Protein AF-A0A3S3NCM5-F1 (afdb_monomer_lite)

Foldseek 3Di:
DPPDPVVLVVVQVVLLVVLCVPPVCVPPDSVVSCVVVVHDGVVVVVVVVVVVVVVCLVVPVDPDDSVVVDDDDPPPPPPPDD

Structure (mmCIF, N/CA/C/O backbone):
data_AF-A0A3S3NCM5-F1
#
_entry.id   AF-A0A3S3NCM5-F1
#
loop_
_atom_site.group_PDB
_atom_site.id
_atom_site.type_symbol
_atom_site.label_atom_id
_atom_site.label_alt_id
_atom_site.label_comp_id
_atom_site.label_asym_id
_atom_site.label_entity_id
_atom_site.label_seq_id
_atom_site.pdbx_PDB_ins_code
_atom_site.Cartn_x
_atom_site.Cartn_y
_atom_site.Cartn_z
_atom_site.occupancy
_atom_site.B_iso_or_equiv
_atom_site.auth_seq_id
_atom_site.auth_comp_id
_atom_site.auth_asym_id
_atom_site.auth_atom_id
_atom_site.pdbx_PDB_model_num
ATOM 1 N N . SER A 1 1 ? 12.183 8.936 -6.695 1.00 50.06 1 SER A N 1
ATOM 2 C CA . SER A 1 1 ? 11.098 8.152 -6.074 1.00 50.06 1 SER A CA 1
ATOM 3 C C . SER A 1 1 ? 11.209 8.245 -4.560 1.00 50.06 1 SER A C 1
ATOM 5 O O . SER A 1 1 ? 12.302 8.505 -4.070 1.00 50.06 1 SER A O 1
ATOM 7 N N . PRO A 1 2 ? 10.119 8.126 -3.794 1.00 50.72 2 PRO A N 1
ATOM 8 C CA . PRO A 1 2 ? 10.164 8.297 -2.351 1.00 50.72 2 PRO A CA 1
ATOM 9 C C . PRO A 1 2 ? 10.585 6.968 -1.714 1.00 50.72 2 PRO A C 1
ATOM 11 O O . PRO A 1 2 ? 9.752 6.131 -1.364 1.00 50.72 2 PRO A O 1
ATOM 14 N N . TRP A 1 3 ? 11.899 6.736 -1.703 1.00 61.69 3 TRP A N 1
ATOM 15 C CA . TRP A 1 3 ? 12.543 5.490 -1.270 1.00 61.69 3 TRP A CA 1
ATOM 16 C C . TRP A 1 3 ? 12.704 5.394 0.252 1.00 61.69 3 TRP A C 1
ATOM 18 O O . TRP A 1 3 ? 13.143 4.365 0.761 1.00 61.69 3 TRP A O 1
ATOM 28 N N . LEU A 1 4 ? 12.384 6.455 1.003 1.00 76.00 4 LEU A N 1
ATOM 29 C CA . LEU A 1 4 ? 12.528 6.419 2.450 1.00 76.00 4 LEU A CA 1
ATOM 30 C C . LEU A 1 4 ? 11.344 5.703 3.093 1.00 76.00 4 LEU A C 1
ATOM 32 O O . LEU A 1 4 ? 10.180 5.942 2.774 1.00 76.00 4 LEU A O 1
ATOM 36 N N . GLN A 1 5 ? 11.651 4.915 4.123 1.00 78.44 5 GLN A N 1
ATOM 37 C CA . GLN A 1 5 ? 10.671 4.294 5.018 1.00 78.44 5 GLN A CA 1
ATOM 38 C C . GLN A 1 5 ? 9.598 5.293 5.500 1.00 78.44 5 GLN A C 1
ATOM 40 O O . GLN A 1 5 ? 8.440 4.925 5.693 1.00 78.44 5 GLN A O 1
ATOM 45 N N . LYS A 1 6 ? 9.965 6.574 5.644 1.00 84.31 6 LYS A N 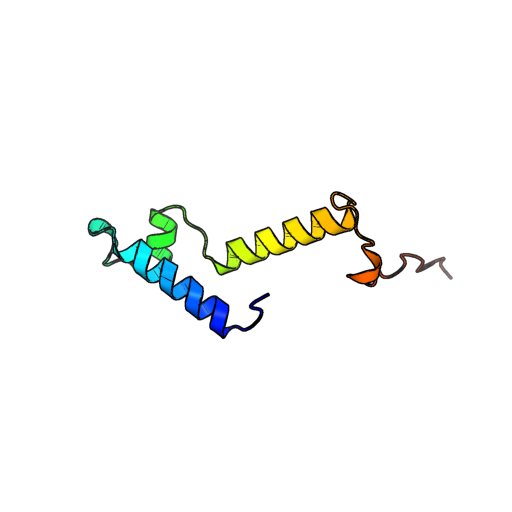1
ATOM 46 C CA . LYS A 1 6 ? 9.063 7.677 6.008 1.00 84.31 6 LYS A CA 1
ATOM 47 C C . LYS A 1 6 ? 7.918 7.867 5.011 1.00 84.31 6 LYS A C 1
ATOM 49 O O . LYS A 1 6 ? 6.781 8.060 5.436 1.00 84.31 6 LYS A O 1
ATOM 54 N N . ASP A 1 7 ? 8.186 7.762 3.716 1.00 83.69 7 ASP A N 1
ATOM 55 C CA . ASP A 1 7 ? 7.172 7.958 2.681 1.00 83.69 7 ASP A CA 1
ATOM 56 C C . ASP A 1 7 ? 6.220 6.766 2.594 1.00 83.69 7 ASP A C 1
ATOM 58 O O . ASP A 1 7 ? 5.015 6.938 2.412 1.00 83.69 7 ASP A O 1
ATOM 62 N N . ILE A 1 8 ? 6.745 5.552 2.795 1.00 83.00 8 ILE A N 1
ATOM 63 C CA . ILE A 1 8 ? 5.928 4.339 2.920 1.00 83.00 8 ILE A CA 1
ATOM 64 C C . ILE A 1 8 ? 4.961 4.499 4.095 1.00 83.00 8 ILE A C 1
ATOM 66 O O . ILE A 1 8 ? 3.759 4.311 3.930 1.00 83.00 8 ILE A O 1
ATOM 70 N N . ILE A 1 9 ? 5.462 4.921 5.261 1.00 88.19 9 ILE A N 1
ATOM 71 C CA . ILE A 1 9 ? 4.634 5.163 6.450 1.00 88.19 9 ILE A CA 1
ATOM 72 C C . ILE A 1 9 ? 3.577 6.240 6.177 1.00 88.19 9 ILE A C 1
ATOM 74 O O . ILE A 1 9 ? 2.413 6.068 6.549 1.00 88.19 9 ILE A O 1
ATOM 78 N N . LEU A 1 10 ? 3.962 7.344 5.530 1.00 89.00 10 LEU A N 1
ATOM 79 C CA . LEU A 1 10 ? 3.053 8.446 5.222 1.00 89.00 10 LEU A CA 1
ATOM 80 C C . LEU A 1 10 ? 1.888 7.981 4.343 1.00 89.00 10 LEU A C 1
ATOM 82 O O . LEU A 1 10 ? 0.733 8.297 4.626 1.00 89.00 10 LEU A O 1
ATOM 86 N N . ILE A 1 11 ? 2.181 7.201 3.307 1.00 86.81 11 ILE A N 1
ATOM 87 C CA . ILE A 1 11 ? 1.176 6.743 2.348 1.00 86.81 11 ILE A CA 1
ATOM 88 C C . ILE A 1 11 ? 0.322 5.630 2.968 1.00 86.81 11 ILE A C 1
ATOM 90 O O . ILE A 1 11 ? -0.904 5.666 2.857 1.00 86.81 11 ILE A O 1
ATOM 94 N N . GLU A 1 12 ? 0.910 4.717 3.743 1.00 92.38 12 GLU A N 1
ATOM 95 C CA . GLU A 1 12 ? 0.159 3.693 4.484 1.00 92.38 12 GLU A CA 1
ATOM 96 C C . GLU A 1 12 ? -0.820 4.326 5.494 1.00 92.38 12 GLU A C 1
ATOM 98 O O . GLU A 1 12 ? -1.934 3.838 5.697 1.00 92.38 12 GLU A O 1
ATOM 103 N N . LYS A 1 13 ? -0.461 5.476 6.085 1.00 93.19 13 LYS A N 1
ATOM 104 C CA . LYS A 1 13 ? -1.354 6.251 6.964 1.00 93.19 13 LYS A CA 1
ATOM 105 C C . LYS A 1 13 ? -2.609 6.734 6.231 1.00 93.19 13 LYS A C 1
ATOM 107 O O . LYS A 1 13 ? -3.673 6.802 6.851 1.00 93.19 13 LYS A O 1
ATOM 112 N N . VAL A 1 14 ? -2.516 7.038 4.935 1.00 92.06 14 VAL A N 1
ATOM 113 C CA . VAL A 1 14 ? -3.676 7.402 4.104 1.00 92.06 14 VAL A CA 1
ATOM 114 C C . VAL A 1 14 ? -4.613 6.205 3.944 1.00 92.06 14 VAL A C 1
ATOM 116 O O . VAL A 1 14 ? -5.805 6.335 4.221 1.00 92.06 14 VAL A O 1
ATOM 119 N N . GLN A 1 15 ? -4.099 5.016 3.614 1.00 94.12 15 GLN A N 1
ATOM 120 C CA . GLN A 1 15 ? -4.932 3.807 3.505 1.00 94.12 15 GLN A CA 1
ATOM 121 C C . GLN A 1 15 ? -5.547 3.403 4.851 1.00 94.12 15 GLN A C 1
ATOM 123 O O . GLN A 1 15 ? -6.733 3.069 4.919 1.00 94.12 15 GLN A O 1
ATOM 128 N N . ARG A 1 16 ? -4.798 3.516 5.956 1.00 94.75 16 ARG A N 1
ATOM 129 C CA . ARG A 1 16 ? -5.331 3.301 7.313 1.00 94.75 16 ARG A CA 1
ATOM 130 C C . ARG A 1 16 ? -6.507 4.228 7.632 1.00 94.75 16 ARG A C 1
ATOM 132 O O . ARG A 1 16 ? -7.442 3.798 8.301 1.00 94.75 16 ARG A O 1
ATOM 139 N N . LYS A 1 17 ? -6.484 5.481 7.165 1.00 94.62 17 LYS A N 1
ATOM 140 C CA . LYS A 1 17 ? -7.612 6.416 7.316 1.00 94.62 17 LYS A CA 1
ATOM 141 C C . LYS A 1 17 ? -8.777 6.053 6.400 1.00 94.62 17 LYS A C 1
ATOM 143 O O . LYS A 1 17 ? -9.901 5.990 6.880 1.00 94.62 17 LYS A O 1
ATOM 148 N N . ALA A 1 18 ? -8.509 5.763 5.128 1.00 93.38 18 ALA A N 1
ATOM 149 C CA . ALA A 1 18 ? -9.540 5.410 4.155 1.00 93.38 18 ALA A CA 1
ATOM 150 C C . ALA A 1 18 ? -10.331 4.160 4.582 1.00 93.38 18 ALA A C 1
ATOM 152 O O . ALA A 1 18 ? -11.556 4.173 4.587 1.00 93.38 18 ALA A O 1
ATOM 153 N N . THR A 1 19 ? -9.643 3.116 5.057 1.00 94.75 19 THR A N 1
ATOM 154 C CA . THR A 1 19 ? -10.299 1.887 5.547 1.00 94.75 19 THR A CA 1
ATOM 155 C C . THR A 1 19 ? -11.148 2.107 6.805 1.00 94.75 19 THR A C 1
ATOM 157 O O . THR A 1 19 ? -12.075 1.344 7.049 1.00 94.75 19 THR A O 1
ATOM 160 N N . LYS A 1 20 ? -10.895 3.166 7.589 1.00 95.44 20 LYS A N 1
ATOM 161 C CA . LYS A 1 20 ? -11.717 3.533 8.758 1.00 95.44 20 LYS A CA 1
ATOM 162 C C . LYS A 1 20 ? -13.006 4.280 8.406 1.00 95.44 20 LYS A C 1
ATOM 164 O O . LYS A 1 20 ? -13.841 4.443 9.293 1.00 95.44 20 LYS A O 1
ATOM 169 N N . ILE A 1 21 ? -13.158 4.752 7.166 1.00 94.50 21 ILE A N 1
ATOM 170 C CA . ILE A 1 21 ? -14.367 5.465 6.722 1.00 94.50 21 ILE A CA 1
ATOM 171 C C . ILE A 1 21 ? -15.568 4.514 6.712 1.00 94.50 21 ILE A C 1
ATOM 173 O O . ILE A 1 21 ? -16.680 4.922 7.039 1.00 94.50 21 ILE A O 1
ATOM 177 N N . PHE A 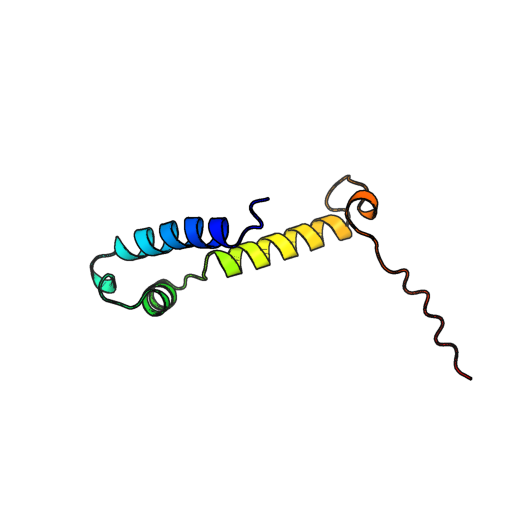1 22 ? -15.346 3.233 6.408 1.00 89.69 22 PHE A N 1
ATOM 178 C CA . PHE A 1 22 ? -16.403 2.231 6.443 1.00 89.69 22 PHE A CA 1
ATOM 179 C C . PHE A 1 22 ? -16.749 1.871 7.896 1.00 89.69 22 PHE A C 1
ATOM 181 O O . PHE A 1 22 ? -16.067 1.077 8.546 1.00 89.69 22 PHE A O 1
ATOM 188 N N . GLY A 1 23 ? -17.812 2.494 8.412 1.00 90.62 23 GLY A N 1
ATOM 189 C CA . GLY A 1 23 ? -18.276 2.364 9.798 1.00 90.62 23 GLY A CA 1
ATOM 190 C C . GLY A 1 23 ? -18.370 0.921 10.316 1.00 90.62 23 GLY A C 1
ATOM 191 O O . GLY A 1 23 ? -17.815 0.658 11.386 1.00 90.62 23 GLY A O 1
ATOM 192 N N . PRO A 1 24 ? -18.968 -0.026 9.564 1.00 94.00 24 PRO A N 1
ATOM 193 C CA . PRO A 1 24 ? -19.136 -1.406 10.021 1.00 94.00 24 PRO A CA 1
ATOM 194 C C . PRO A 1 24 ? -17.834 -2.128 10.379 1.00 94.00 24 PRO A C 1
ATOM 196 O O . PRO A 1 24 ? -17.836 -2.951 11.283 1.00 94.00 24 PRO A O 1
ATOM 199 N N . ILE A 1 25 ? -16.710 -1.797 9.736 1.00 95.44 25 ILE A N 1
ATOM 200 C CA . ILE A 1 25 ? -15.418 -2.476 9.963 1.00 95.44 25 ILE A CA 1
ATOM 201 C C . ILE A 1 25 ? -14.385 -1.588 10.655 1.00 95.44 25 ILE A C 1
ATOM 203 O O . ILE A 1 25 ? -13.232 -1.977 10.832 1.00 95.44 25 ILE A O 1
ATOM 207 N N . LYS A 1 26 ? -14.768 -0.374 11.061 1.00 94.75 26 LYS A N 1
ATOM 208 C CA . LYS A 1 26 ? -13.856 0.607 11.665 1.00 94.75 26 LYS A CA 1
ATOM 209 C C . LYS A 1 26 ? -13.139 0.062 12.905 1.00 94.75 26 LYS A C 1
ATOM 211 O O . LYS A 1 26 ? -11.988 0.434 13.136 1.00 94.75 26 LYS A O 1
ATOM 216 N N . HIS A 1 27 ? -13.817 -0.794 13.669 1.00 94.94 27 HIS A N 1
ATOM 217 C CA . HIS A 1 27 ? -13.335 -1.395 14.912 1.00 94.94 27 HIS A CA 1
ATOM 218 C C . HIS A 1 27 ? -12.285 -2.497 14.701 1.00 94.94 27 HIS A C 1
ATOM 220 O O . HIS A 1 27 ? -11.529 -2.783 15.624 1.00 94.94 27 HIS A O 1
ATOM 226 N N . LEU A 1 28 ? -12.210 -3.083 13.502 1.00 96.50 28 LEU A N 1
ATOM 227 C CA . LEU A 1 28 ? -11.254 -4.144 13.194 1.00 96.50 28 LEU A CA 1
ATOM 228 C C . LEU A 1 28 ? -9.803 -3.630 13.221 1.00 96.50 28 LEU A C 1
ATOM 230 O O . LEU A 1 28 ? -9.541 -2.424 13.081 1.00 96.50 28 LEU A O 1
ATOM 234 N N . SER A 1 29 ? -8.836 -4.544 13.347 1.00 96.00 29 SER A N 1
ATOM 235 C CA . SER A 1 29 ? -7.424 -4.209 13.131 1.00 96.00 29 SER A CA 1
ATOM 236 C C . SER A 1 29 ? -7.211 -3.702 11.697 1.00 96.00 29 SER A C 1
ATOM 238 O O . SER A 1 29 ? -8.095 -3.787 10.841 1.00 96.00 29 SER A O 1
ATOM 240 N N . TYR A 1 30 ? -6.066 -3.083 11.406 1.00 94.50 30 TYR A N 1
ATOM 241 C CA . TYR A 1 30 ? -5.848 -2.617 10.035 1.00 94.50 30 TYR A CA 1
ATOM 242 C C . TYR A 1 30 ? -5.748 -3.781 9.057 1.00 94.50 30 TYR A C 1
ATOM 244 O O . TYR A 1 30 ? -6.320 -3.725 7.974 1.00 94.50 30 TYR A O 1
ATOM 252 N N . GLU A 1 31 ? -5.058 -4.821 9.483 1.00 94.62 31 GLU A N 1
ATOM 253 C CA . GLU A 1 31 ? -4.787 -6.037 8.750 1.00 94.62 31 GLU A CA 1
ATOM 254 C C . GLU A 1 31 ? -6.108 -6.775 8.455 1.00 94.62 31 GLU A C 1
ATOM 256 O O . GLU A 1 31 ? -6.365 -7.130 7.305 1.00 94.62 31 GLU A O 1
ATOM 261 N N . ASP A 1 32 ? -7.020 -6.846 9.429 1.00 95.81 32 ASP A N 1
ATOM 262 C CA . ASP A 1 32 ? -8.362 -7.416 9.241 1.00 95.81 32 ASP A CA 1
ATOM 263 C C . ASP A 1 32 ? -9.247 -6.554 8.332 1.00 95.81 32 ASP A C 1
ATOM 265 O O . ASP A 1 32 ? -9.986 -7.082 7.503 1.00 95.81 32 ASP A O 1
ATOM 269 N N . ARG A 1 33 ? -9.165 -5.216 8.431 1.00 96.56 33 ARG A N 1
ATOM 270 C CA . ARG A 1 33 ? -9.880 -4.327 7.494 1.00 96.56 33 ARG A CA 1
ATOM 271 C C . ARG A 1 33 ? -9.416 -4.542 6.059 1.00 96.56 33 ARG A C 1
ATOM 273 O O . ARG A 1 33 ? -10.236 -4.499 5.146 1.00 96.56 33 ARG A O 1
ATOM 280 N N . LEU A 1 34 ? -8.115 -4.732 5.848 1.00 95.94 34 LEU A N 1
ATOM 281 C CA . LEU A 1 34 ? -7.569 -5.026 4.528 1.00 95.94 34 LEU A CA 1
ATOM 282 C C . LEU A 1 34 ? -8.082 -6.367 4.004 1.00 95.94 34 LEU A C 1
ATOM 284 O O . LEU A 1 34 ? -8.551 -6.414 2.870 1.00 95.94 34 LEU A O 1
ATOM 288 N N . ALA A 1 35 ? -8.063 -7.410 4.836 1.00 95.69 35 ALA A N 1
ATOM 289 C CA . ALA A 1 35 ? -8.582 -8.725 4.474 1.00 95.69 35 ALA A CA 1
ATOM 290 C C . ALA A 1 35 ? -10.078 -8.674 4.126 1.00 95.69 35 ALA A C 1
ATOM 292 O O . ALA A 1 35 ? -10.474 -9.149 3.064 1.00 95.69 35 ALA A O 1
ATOM 293 N N . TYR A 1 36 ? -10.891 -8.016 4.960 1.00 95.38 36 TYR A N 1
ATOM 294 C CA . TYR A 1 36 ? -12.327 -7.843 4.727 1.00 95.38 36 TYR A CA 1
ATOM 295 C C . TYR A 1 36 ? -12.624 -7.123 3.404 1.00 95.38 36 TYR A C 1
ATOM 297 O O . TYR A 1 36 ? -13.553 -7.482 2.688 1.00 95.38 36 TYR A O 1
ATOM 305 N N . LEU A 1 37 ? -11.832 -6.100 3.068 1.00 93.69 37 LEU A N 1
ATOM 306 C CA . LEU A 1 37 ? -11.990 -5.329 1.833 1.00 93.69 37 LEU A CA 1
ATOM 307 C C . LEU A 1 37 ? -11.299 -5.970 0.616 1.00 93.69 37 LEU A C 1
ATOM 309 O O . LEU A 1 37 ? -11.359 -5.400 -0.472 1.00 93.69 37 LEU A O 1
ATOM 313 N N . GLY A 1 38 ? -10.600 -7.099 0.780 1.00 94.62 38 GLY A N 1
ATOM 314 C CA . GLY A 1 38 ? -9.795 -7.707 -0.285 1.00 94.62 38 GLY A CA 1
ATOM 315 C C . GLY A 1 38 ? -8.646 -6.813 -0.774 1.00 94.62 38 GLY A C 1
ATOM 316 O O . GLY A 1 38 ? -8.257 -6.872 -1.940 1.00 94.62 38 GLY A O 1
ATOM 317 N N . LEU A 1 39 ? -8.114 -5.942 0.089 1.00 93.88 39 LEU A N 1
ATOM 318 C CA . LEU A 1 39 ? -7.074 -4.973 -0.255 1.00 93.88 39 LEU A CA 1
ATOM 319 C C . LEU A 1 39 ? -5.684 -5.469 0.149 1.00 93.88 39 LEU A C 1
ATOM 321 O O . LEU A 1 39 ? -5.458 -5.895 1.275 1.00 93.88 39 LEU A O 1
ATOM 325 N N . SER A 1 40 ? -4.702 -5.290 -0.733 1.00 93.00 40 SER A N 1
ATOM 326 C CA . SER A 1 40 ? -3.2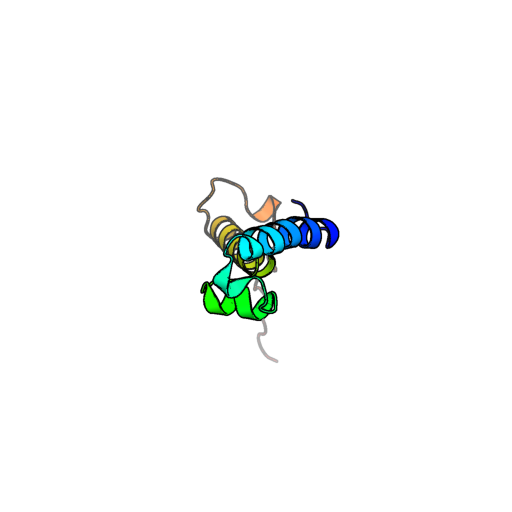82 -5.386 -0.369 1.00 93.00 40 SER A CA 1
ATOM 327 C C . SER A 1 40 ? -2.783 -4.096 0.297 1.00 93.00 40 SER A C 1
ATOM 329 O O . SER A 1 40 ? -3.332 -3.008 0.067 1.00 93.00 40 SER A O 1
ATOM 331 N N . THR A 1 41 ? -1.682 -4.181 1.048 1.00 91.69 41 THR A N 1
ATOM 332 C CA . THR A 1 41 ? -0.999 -2.985 1.584 1.00 91.69 41 THR A CA 1
ATOM 333 C C . THR A 1 41 ? -0.489 -2.085 0.451 1.00 91.69 41 THR A C 1
ATOM 335 O O . THR A 1 41 ? -0.298 -2.536 -0.687 1.00 91.69 41 THR A O 1
ATOM 338 N N . LEU A 1 42 ? -0.259 -0.795 0.716 1.00 88.25 42 LEU A N 1
ATOM 339 C CA . LEU A 1 42 ? 0.333 0.094 -0.295 1.00 88.25 42 LEU A CA 1
ATOM 340 C C . LEU A 1 42 ? 1.774 -0.288 -0.599 1.00 88.25 42 LEU A C 1
ATOM 342 O O . LEU A 1 42 ? 2.172 -0.221 -1.761 1.00 88.25 42 LEU A O 1
ATOM 346 N N . LYS A 1 43 ? 2.527 -0.731 0.414 1.00 87.00 43 LYS A N 1
ATOM 347 C CA . LYS A 1 43 ? 3.891 -1.237 0.229 1.00 87.00 43 LYS A CA 1
ATOM 348 C C . LYS A 1 43 ? 3.936 -2.362 -0.811 1.00 87.00 43 LYS A C 1
ATOM 350 O O . LYS A 1 43 ? 4.638 -2.229 -1.805 1.00 87.00 43 LYS A O 1
ATOM 355 N N . GLN A 1 44 ? 3.109 -3.395 -0.652 1.00 89.69 44 GLN A N 1
ATOM 356 C CA . GLN A 1 44 ? 3.043 -4.517 -1.602 1.00 89.69 44 GLN A CA 1
ATOM 357 C C . GLN A 1 44 ? 2.612 -4.081 -3.009 1.00 89.69 44 GLN A C 1
ATOM 359 O O . GLN A 1 44 ? 3.087 -4.620 -4.007 1.00 89.69 44 GLN A O 1
ATOM 364 N N . ARG A 1 45 ? 1.697 -3.104 -3.120 1.00 90.00 45 ARG A N 1
ATOM 365 C CA . ARG A 1 45 ? 1.306 -2.556 -4.430 1.00 90.00 45 ARG A CA 1
ATOM 366 C C . ARG A 1 45 ? 2.458 -1.828 -5.107 1.00 90.00 45 ARG A C 1
ATOM 368 O O . ARG A 1 45 ? 2.618 -1.994 -6.309 1.00 90.00 45 ARG A O 1
ATOM 375 N N . ARG A 1 46 ? 3.248 -1.061 -4.352 1.00 87.12 46 ARG A N 1
ATOM 376 C CA . ARG A 1 46 ? 4.448 -0.393 -4.867 1.00 87.12 46 ARG A CA 1
ATOM 377 C C . ARG A 1 46 ? 5.503 -1.385 -5.310 1.00 87.12 46 ARG A C 1
ATOM 379 O O . ARG A 1 46 ? 5.910 -1.302 -6.452 1.00 87.12 46 ARG A O 1
ATOM 386 N N . GLU A 1 47 ? 5.833 -2.369 -4.479 1.00 88.12 47 GLU A N 1
ATOM 387 C CA . GLU A 1 47 ? 6.792 -3.420 -4.845 1.00 88.12 47 GLU A CA 1
ATOM 388 C C . GLU A 1 47 ? 6.394 -4.104 -6.158 1.00 88.12 47 GLU A C 1
ATOM 390 O O . GLU A 1 47 ? 7.222 -4.310 -7.040 1.00 88.12 47 GLU A O 1
ATOM 395 N N . ARG A 1 48 ? 5.099 -4.394 -6.337 1.00 92.31 48 ARG A N 1
ATOM 396 C CA . ARG A 1 48 ? 4.590 -4.947 -7.596 1.00 92.31 48 ARG A CA 1
ATOM 397 C C . ARG A 1 48 ? 4.758 -3.990 -8.774 1.00 92.31 48 ARG A C 1
ATOM 399 O O . ARG A 1 48 ? 5.158 -4.433 -9.844 1.00 92.31 48 ARG A O 1
ATOM 406 N N . VAL A 1 49 ? 4.427 -2.712 -8.598 1.00 90.19 49 VAL A N 1
ATOM 407 C CA . VAL A 1 49 ? 4.587 -1.693 -9.646 1.00 90.19 49 VAL A CA 1
ATOM 408 C C . VAL A 1 49 ? 6.058 -1.520 -10.009 1.00 90.19 49 VAL A C 1
ATOM 410 O O . VAL A 1 49 ? 6.369 -1.500 -11.191 1.00 90.19 49 VAL A O 1
ATOM 413 N N . ASP A 1 50 ? 6.952 -1.491 -9.025 1.00 88.81 50 ASP A N 1
ATOM 414 C CA . ASP A 1 50 ? 8.394 -1.369 -9.237 1.00 88.81 50 ASP A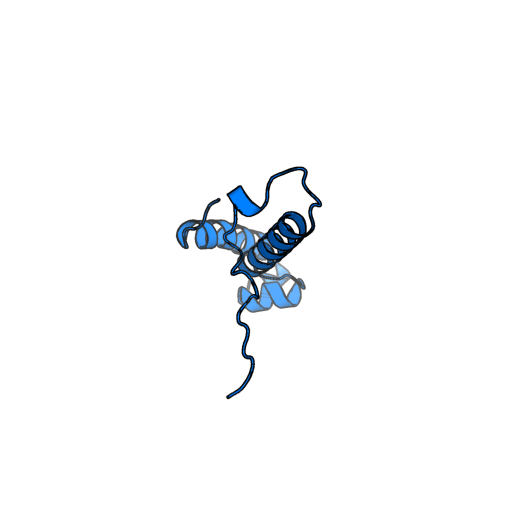 CA 1
ATOM 415 C C . ASP A 1 50 ? 8.933 -2.573 -10.028 1.00 88.81 50 ASP A C 1
ATOM 417 O O . ASP A 1 50 ? 9.695 -2.401 -10.977 1.00 88.81 50 ASP A O 1
ATOM 421 N N . MET A 1 51 ? 8.478 -3.794 -9.713 1.00 91.00 51 MET A N 1
ATOM 422 C CA . MET A 1 51 ? 8.817 -4.994 -10.491 1.00 91.00 51 MET A CA 1
ATOM 423 C C . MET A 1 51 ? 8.275 -4.945 -11.926 1.00 91.00 51 MET A C 1
ATOM 425 O O . MET A 1 51 ? 8.972 -5.339 -12.860 1.00 91.00 51 MET A O 1
ATOM 429 N N . ILE A 1 52 ? 7.043 -4.465 -12.118 1.00 91.12 52 ILE A N 1
ATOM 430 C CA . ILE A 1 52 ? 6.459 -4.282 -13.455 1.00 91.12 52 ILE A CA 1
ATOM 431 C C . ILE A 1 52 ? 7.261 -3.243 -14.243 1.00 91.12 52 ILE A C 1
ATOM 433 O O . ILE A 1 52 ? 7.519 -3.440 -15.428 1.00 91.12 52 ILE A O 1
ATOM 437 N N . GLU A 1 53 ? 7.666 -2.153 -13.599 1.00 88.56 53 GLU A N 1
ATOM 438 C CA . GLU A 1 53 ? 8.433 -1.087 -14.233 1.00 88.56 53 GLU A CA 1
ATOM 439 C C . GLU A 1 53 ? 9.823 -1.573 -14.641 1.00 88.56 53 GLU A C 1
ATOM 441 O O . GLU A 1 53 ? 10.243 -1.359 -15.777 1.00 88.56 53 GLU A O 1
ATOM 446 N N . TYR A 1 54 ? 10.482 -2.334 -13.764 1.00 87.62 54 TYR A N 1
ATOM 447 C CA . TYR A 1 54 ? 11.722 -3.032 -14.085 1.00 87.62 54 TYR A CA 1
ATOM 448 C C . TYR A 1 54 ? 11.550 -3.968 -15.287 1.00 87.62 54 TYR A C 1
ATOM 450 O O . TYR A 1 54 ? 12.318 -3.893 -16.243 1.00 87.62 54 TYR A O 1
ATOM 458 N N . PHE A 1 55 ? 10.509 -4.808 -15.288 1.00 89.00 55 PHE A N 1
ATOM 459 C CA . PHE A 1 55 ? 10.220 -5.706 -16.406 1.00 89.00 55 PHE A CA 1
ATOM 460 C C . PHE A 1 55 ? 10.028 -4.943 -17.723 1.00 89.00 55 PHE A C 1
ATOM 462 O O . PHE A 1 55 ? 10.546 -5.358 -18.759 1.00 89.00 55 PHE A O 1
ATOM 469 N N . LYS A 1 56 ? 9.303 -3.822 -17.702 1.00 88.00 56 LYS A N 1
ATOM 470 C CA . LYS A 1 56 ? 9.095 -3.003 -18.900 1.00 88.00 56 LYS A CA 1
ATOM 471 C C . LYS A 1 56 ? 10.394 -2.399 -19.420 1.00 88.00 56 LYS A C 1
ATOM 473 O O . LYS A 1 56 ? 10.623 -2.441 -20.627 1.00 88.00 56 LYS A O 1
ATOM 478 N N . LEU A 1 57 ? 11.229 -1.884 -18.515 1.00 85.81 57 LEU A N 1
ATOM 479 C CA . LEU A 1 57 ? 12.559 -1.370 -18.831 1.00 85.81 57 LEU A CA 1
ATOM 480 C C . LEU A 1 57 ? 13.371 -2.443 -19.556 1.00 85.81 57 LEU A C 1
ATOM 482 O O . LEU A 1 57 ? 13.706 -2.253 -20.718 1.00 85.81 57 LEU A O 1
ATOM 486 N N . ILE A 1 58 ? 13.599 -3.604 -18.938 1.00 86.00 58 ILE A N 1
ATOM 487 C CA . ILE A 1 58 ? 14.508 -4.622 -19.496 1.00 86.00 58 ILE A CA 1
ATOM 488 C C . ILE A 1 58 ? 14.018 -5.266 -20.802 1.00 86.00 58 ILE A C 1
ATOM 490 O O . ILE A 1 58 ? 14.826 -5.804 -21.551 1.00 86.00 58 ILE A O 1
ATOM 494 N N . ASN A 1 59 ? 12.711 -5.237 -21.074 1.00 86.25 59 ASN A N 1
ATOM 495 C CA . ASN A 1 59 ? 12.123 -5.822 -22.282 1.00 86.25 59 ASN A CA 1
ATOM 496 C C . ASN A 1 59 ? 11.879 -4.787 -23.395 1.00 86.25 59 ASN A C 1
ATOM 498 O O . ASN A 1 59 ? 11.105 -5.056 -24.310 1.00 86.25 59 ASN A O 1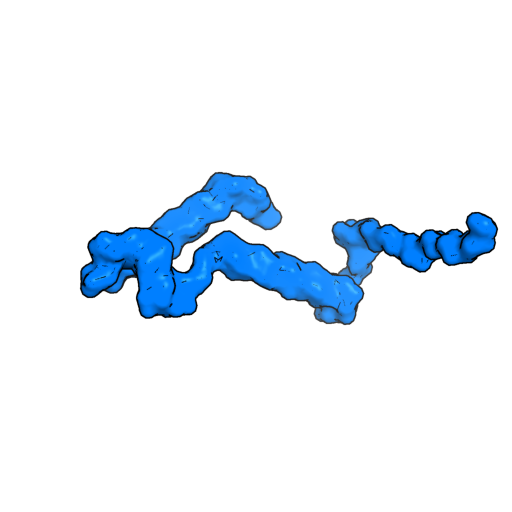
ATOM 502 N N . TYR A 1 60 ? 12.520 -3.614 -23.327 1.00 75.31 60 TYR A N 1
ATOM 503 C CA . TYR A 1 60 ? 12.454 -2.569 -24.358 1.00 75.31 60 TYR A CA 1
ATOM 504 C C . TYR A 1 60 ? 11.034 -2.056 -24.654 1.00 75.31 60 TYR A C 1
ATOM 506 O O . TYR A 1 60 ? 10.758 -1.553 -25.742 1.00 75.31 60 TYR A O 1
ATOM 514 N N . TYR A 1 61 ? 10.121 -2.126 -23.677 1.00 80.31 61 TYR A N 1
ATOM 515 C CA . TYR A 1 61 ? 8.804 -1.479 -23.791 1.00 80.31 61 TYR A CA 1
ATOM 516 C C . TYR A 1 61 ? 8.900 0.054 -23.728 1.00 80.31 61 TYR A C 1
ATOM 518 O O . TYR A 1 61 ? 7.921 0.751 -23.993 1.00 80.31 61 TYR A O 1
ATOM 526 N N . TYR A 1 62 ? 10.078 0.575 -23.387 1.00 79.06 62 TYR A N 1
ATOM 527 C CA . TYR A 1 62 ? 10.426 1.986 -23.424 1.00 79.06 62 TYR A CA 1
ATOM 528 C C . TYR A 1 62 ? 11.591 2.202 -24.391 1.00 79.06 62 TYR A C 1
ATOM 530 O O . TYR A 1 62 ? 12.516 1.394 -24.444 1.00 79.06 62 TYR A O 1
ATOM 538 N N . ASN A 1 63 ? 11.565 3.315 -25.127 1.00 78.38 63 ASN A N 1
ATOM 539 C CA . ASN A 1 63 ? 12.661 3.727 -26.006 1.00 78.38 63 ASN A CA 1
ATOM 540 C C . ASN A 1 63 ? 13.764 4.435 -25.199 1.00 78.38 63 ASN A C 1
ATOM 542 O O . ASN A 1 63 ? 14.003 5.629 -25.366 1.00 78.38 63 ASN A O 1
ATOM 546 N N . VAL A 1 64 ? 14.350 3.712 -24.247 1.00 77.00 64 VAL A N 1
ATOM 547 C CA . VAL A 1 64 ? 15.422 4.183 -23.362 1.00 77.00 64 VAL A CA 1
ATOM 548 C C . VAL A 1 64 ? 16.519 3.124 -23.299 1.00 77.00 64 VAL A C 1
ATOM 550 O O . VAL A 1 64 ? 16.218 1.928 -23.320 1.00 77.00 64 VAL A O 1
ATOM 553 N N . ASP A 1 65 ? 17.783 3.546 -23.225 1.00 76.62 65 ASP A N 1
ATOM 554 C CA . ASP A 1 65 ? 18.894 2.608 -23.050 1.00 76.62 65 ASP A CA 1
ATOM 555 C C . ASP A 1 65 ? 18.877 2.066 -21.620 1.00 76.62 65 ASP A C 1
ATOM 557 O O . ASP A 1 65 ? 19.151 2.764 -20.646 1.00 76.62 65 ASP A O 1
ATOM 561 N N . THR A 1 66 ? 18.534 0.793 -21.480 1.00 74.19 66 THR A N 1
ATOM 562 C CA . THR A 1 66 ? 18.445 0.125 -20.181 1.00 74.19 66 THR A CA 1
ATOM 563 C C . THR A 1 66 ? 19.796 0.009 -19.486 1.00 74.19 66 THR A C 1
ATOM 565 O O . THR A 1 66 ? 19.821 -0.101 -18.259 1.00 74.19 66 THR A O 1
ATOM 568 N N . ASN A 1 67 ? 20.904 0.090 -20.234 1.00 74.00 67 ASN A N 1
ATOM 569 C CA . ASN A 1 67 ? 22.259 0.090 -19.683 1.00 74.00 67 ASN A CA 1
ATOM 570 C C . ASN A 1 67 ? 22.602 1.399 -18.954 1.00 74.00 67 ASN A C 1
ATOM 572 O O . ASN A 1 67 ? 23.511 1.409 -18.128 1.00 74.00 67 ASN A O 1
ATOM 576 N N . GLU A 1 68 ? 21.864 2.487 -19.209 1.00 74.06 68 GLU A N 1
ATOM 577 C CA . GLU A 1 68 ? 21.975 3.732 -18.437 1.00 74.06 68 GLU A CA 1
ATOM 578 C C . GLU A 1 68 ? 21.415 3.557 -17.014 1.00 74.06 68 GLU A C 1
ATOM 580 O O . GLU A 1 68 ? 21.894 4.168 -16.059 1.00 74.06 68 GLU A O 1
ATOM 585 N N . PHE A 1 69 ? 20.421 2.677 -16.855 1.00 74.00 69 PHE A N 1
ATOM 586 C CA . PHE A 1 69 ? 19.710 2.466 -15.592 1.00 74.00 69 PHE A CA 1
ATOM 587 C C . PHE A 1 69 ? 20.213 1.256 -14.799 1.00 74.00 69 PHE A C 1
ATOM 589 O O . PHE A 1 69 ? 20.141 1.261 -13.569 1.00 74.00 69 PHE A O 1
ATOM 596 N N . PHE A 1 70 ? 20.707 0.212 -15.472 1.00 76.88 70 PHE A N 1
ATOM 597 C CA . PHE A 1 70 ? 21.105 -1.041 -14.834 1.00 76.88 70 PHE A CA 1
ATOM 598 C C . PHE A 1 70 ? 22.416 -1.586 -15.398 1.00 76.88 70 PHE A C 1
ATOM 600 O O . PHE A 1 70 ? 22.601 -1.699 -16.605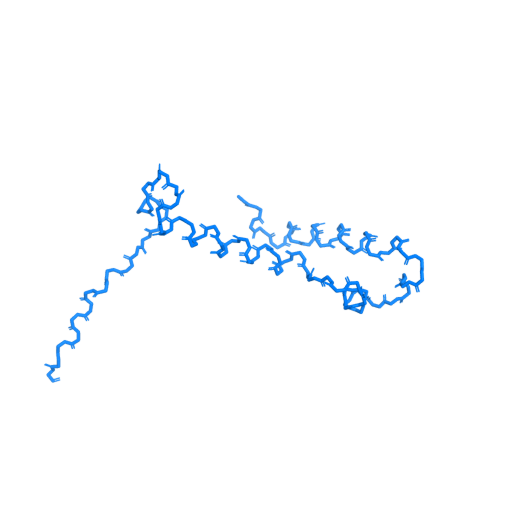 1.00 76.88 70 PHE A O 1
ATOM 607 N N . LEU A 1 71 ? 23.296 -2.036 -14.500 1.00 76.38 71 LEU A N 1
ATOM 608 C CA . LEU A 1 71 ? 24.441 -2.868 -14.858 1.00 76.38 71 LEU A CA 1
ATOM 609 C C . LEU A 1 71 ? 23.997 -4.331 -14.855 1.00 76.38 71 LEU A C 1
ATOM 611 O O . LEU A 1 71 ? 23.867 -4.953 -13.798 1.00 76.38 71 LEU A O 1
ATOM 615 N N . PHE A 1 72 ? 23.751 -4.895 -16.034 1.00 73.50 72 PHE A N 1
ATOM 616 C CA . PHE A 1 72 ? 23.496 -6.326 -16.152 1.00 73.50 72 PHE A CA 1
ATOM 617 C C . PHE A 1 72 ? 24.818 -7.085 -16.032 1.00 73.50 72 PHE A C 1
ATOM 619 O O . PHE A 1 72 ? 25.742 -6.879 -16.819 1.00 73.50 72 PHE A O 1
ATOM 626 N N . ALA A 1 73 ? 24.920 -7.989 -15.054 1.00 73.88 73 ALA A N 1
ATOM 627 C CA . ALA A 1 73 ? 26.041 -8.917 -15.002 1.00 73.88 73 ALA A CA 1
ATOM 628 C C . ALA A 1 73 ? 26.009 -9.781 -16.272 1.00 73.88 73 ALA A C 1
ATOM 630 O O . ALA A 1 73 ? 25.083 -10.571 -16.473 1.00 73.88 73 ALA A O 1
ATOM 631 N N . ASN A 1 74 ? 27.003 -9.609 -17.147 1.00 63.03 74 ASN A N 1
ATOM 632 C CA . ASN A 1 74 ? 27.160 -10.438 -18.336 1.00 63.03 74 ASN A CA 1
ATOM 633 C C . ASN A 1 74 ? 27.209 -11.909 -17.898 1.00 63.03 74 ASN A C 1
ATOM 635 O O . ASN A 1 74 ? 28.110 -12.307 -17.158 1.00 63.03 74 ASN A O 1
ATOM 639 N N . LYS A 1 75 ? 26.258 -12.732 -18.362 1.00 53.94 75 LYS A N 1
ATOM 640 C CA . LYS A 1 75 ? 26.227 -14.194 -18.156 1.00 53.94 75 LYS A CA 1
ATOM 641 C C . LYS A 1 75 ? 27.326 -14.908 -18.962 1.00 53.94 75 LYS A C 1
ATOM 643 O O . LYS A 1 75 ? 27.081 -15.925 -19.594 1.00 53.94 75 LYS A O 1
ATOM 648 N N . ASN A 1 76 ? 28.551 -14.397 -18.906 1.00 53.62 76 ASN A N 1
ATOM 649 C CA . ASN A 1 76 ? 29.748 -15.049 -19.422 1.00 53.62 76 ASN A CA 1
ATOM 650 C C . ASN A 1 76 ? 30.592 -15.612 -18.274 1.00 53.62 76 ASN A C 1
ATOM 652 O O . ASN A 1 76 ? 31.817 -15.641 -18.355 1.00 53.62 76 ASN A O 1
ATOM 656 N N . TYR A 1 77 ? 29.951 -16.124 -17.218 1.00 53.28 77 TYR A N 1
ATOM 657 C CA . TYR A 1 77 ? 30.587 -17.164 -16.416 1.00 53.28 77 TYR A CA 1
ATOM 658 C C . TYR A 1 77 ? 30.617 -18.430 -17.272 1.00 53.28 77 TYR A C 1
ATOM 660 O O . TYR A 1 77 ? 29.728 -19.277 -17.205 1.00 53.28 77 TYR A O 1
ATOM 668 N N . GLN A 1 78 ? 31.639 -18.531 -18.123 1.00 51.25 78 GLN A N 1
ATOM 669 C CA . GLN A 1 78 ? 32.091 -19.805 -18.657 1.00 51.25 78 GLN A CA 1
ATOM 670 C C . GLN A 1 78 ? 32.556 -20.659 -17.474 1.00 51.25 78 GLN A C 1
ATOM 672 O O . GLN A 1 78 ? 33.741 -20.751 -17.182 1.00 51.25 78 GLN A O 1
ATOM 677 N N . ILE A 1 79 ? 31.617 -21.312 -16.795 1.00 53.72 79 ILE A N 1
ATOM 678 C CA . ILE A 1 79 ? 31.900 -22.511 -16.006 1.00 53.72 79 ILE A CA 1
ATOM 679 C C . ILE A 1 79 ? 32.060 -23.652 -17.017 1.00 53.72 79 ILE A C 1
ATOM 681 O O . ILE A 1 79 ? 31.220 -24.537 -17.152 1.00 53.72 79 ILE A O 1
ATOM 685 N N . ARG A 1 80 ? 33.114 -23.565 -17.835 1.00 55.03 80 ARG A N 1
ATOM 686 C CA . ARG A 1 80 ? 33.651 -24.734 -18.522 1.00 55.03 80 ARG A CA 1
ATOM 687 C C . ARG A 1 80 ? 34.486 -25.455 -17.482 1.00 55.03 80 ARG A C 1
ATOM 689 O O . ARG A 1 80 ? 35.401 -24.865 -16.916 1.00 55.03 80 ARG A O 1
ATOM 696 N N . GLY A 1 81 ? 34.070 -26.680 -17.190 1.00 59.38 81 GLY A N 1
ATOM 697 C CA . GLY A 1 81 ? 34.703 -27.522 -16.197 1.00 59.38 81 GLY A CA 1
ATOM 698 C C . GLY A 1 81 ? 36.200 -27.680 -16.425 1.00 59.38 81 GLY A C 1
ATOM 699 O O . GLY A 1 81 ? 36.671 -27.711 -17.561 1.00 59.38 81 GLY A O 1
ATOM 700 N N . HIS A 1 82 ? 36.892 -27.816 -15.305 1.00 41.88 82 HIS A N 1
ATOM 701 C CA . HIS A 1 82 ? 38.052 -28.668 -15.123 1.00 41.88 82 HIS A CA 1
ATOM 702 C C . HIS A 1 82 ? 37.940 -29.286 -13.733 1.00 41.88 82 HIS A C 1
ATOM 704 O O . HIS A 1 82 ? 37.486 -28.562 -12.816 1.00 41.88 82 HIS A O 1
#

Secondary structure (DSSP, 8-state):
---SHHHHHHHHHHHHHHHTTSGGGTTS-HHHHHHHTTPPPHHHHHHHHHHHHHHHHHTTSSSS-HHHH-----S-------

Sequence (82 aa):
SPWLQKDIILIEKVQRKATKIFGPIKHLSYEDRLAYLGLSTLKQRRERVDMIEYFKLINYYYNVDTNEFFLFANKNYQIRGH

pLDDT: mean 82.95, std 13.9, range [41.88, 96.56]

Organism: NCBI:txid1965070

Radius of gyration: 20.1 Å; chains: 1; bounding box: 57×37×41 Å